Protein AF-A0A7J4FAV1-F1 (afdb_monomer_lite)

Secondary structure (DSSP, 8-state):
-HHHHHHHHHHHHHHTT--EEEEEE-SGGGHHHHHHHHHHHHHHSSSEEEEEEHHHHHHHHHHHHHSSS------

Structure (mmCIF, N/CA/C/O backbone):
data_AF-A0A7J4FAV1-F1
#
_entry.id   AF-A0A7J4FAV1-F1
#
loop_
_atom_site.group_PDB
_atom_site.id
_atom_site.type_symbol
_atom_site.label_atom_id
_atom_site.label_alt_id
_atom_site.label_comp_id
_atom_site.label_asym_id
_atom_site.label_entity_id
_atom_site.label_seq_id
_atom_site.pdbx_PDB_ins_code
_atom_site.Cartn_x
_atom_site.Cartn_y
_atom_site.Cartn_z
_atom_site.occupancy
_atom_site.B_iso_or_equiv
_atom_site.auth_seq_id
_atom_site.auth_comp_id
_atom_site.auth_asym_id
_atom_site.auth_atom_id
_atom_site.pdbx_PDB_model_num
ATOM 1 N N . MET A 1 1 ? 6.865 12.494 3.384 1.00 81.25 1 MET A N 1
ATOM 2 C CA . MET A 1 1 ? 6.128 13.138 2.266 1.00 81.25 1 MET A CA 1
ATOM 3 C C . MET A 1 1 ? 5.550 12.118 1.288 1.00 81.25 1 MET A C 1
ATOM 5 O O . MET A 1 1 ? 4.345 11.947 1.327 1.00 81.25 1 MET A O 1
ATOM 9 N N . PHE A 1 2 ? 6.337 11.412 0.456 1.00 85.94 2 PHE A N 1
ATOM 10 C CA . PHE A 1 2 ? 5.770 10.447 -0.513 1.00 85.94 2 PHE A CA 1
ATOM 11 C C . PHE A 1 2 ? 4.956 9.329 0.160 1.00 85.94 2 PHE A C 1
ATOM 13 O O . PHE A 1 2 ? 3.816 9.085 -0.212 1.00 85.94 2 PHE A O 1
ATOM 20 N N . ILE A 1 3 ? 5.518 8.698 1.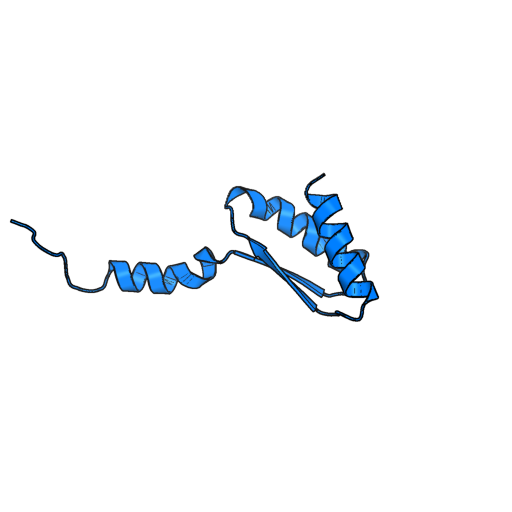197 1.00 87.94 3 ILE A N 1
ATOM 21 C CA . ILE A 1 3 ? 4.856 7.607 1.927 1.00 87.94 3 ILE A CA 1
ATOM 22 C C . ILE A 1 3 ? 3.544 8.077 2.565 1.00 87.94 3 ILE A C 1
ATOM 24 O O . ILE A 1 3 ? 2.524 7.412 2.424 1.00 87.94 3 ILE A O 1
ATOM 28 N N . ASP A 1 4 ? 3.568 9.226 3.242 1.00 92.06 4 ASP A N 1
ATOM 29 C CA . ASP A 1 4 ? 2.399 9.772 3.943 1.00 92.06 4 ASP A CA 1
ATOM 30 C C . ASP A 1 4 ? 1.285 10.151 2.972 1.00 92.06 4 ASP A C 1
ATOM 32 O O . ASP A 1 4 ? 0.133 9.803 3.200 1.00 92.06 4 ASP A O 1
ATOM 36 N N . TYR A 1 5 ? 1.640 10.771 1.843 1.00 93.00 5 TYR A N 1
ATOM 37 C CA . TYR A 1 5 ? 0.686 11.111 0.793 1.00 93.00 5 TYR A CA 1
ATOM 38 C C . TYR A 1 5 ? -0.022 9.868 0.243 1.00 93.00 5 TYR A C 1
ATOM 40 O O . TYR A 1 5 ? -1.251 9.811 0.208 1.00 93.00 5 TYR A O 1
ATOM 48 N N . VAL A 1 6 ? 0.739 8.843 -0.155 1.00 92.50 6 VAL A N 1
ATOM 49 C CA . VAL A 1 6 ? 0.153 7.615 -0.716 1.00 92.50 6 VAL A CA 1
ATOM 50 C C . VAL A 1 6 ? -0.663 6.870 0.345 1.00 92.50 6 VAL A C 1
ATOM 52 O O . VAL A 1 6 ? -1.732 6.339 0.039 1.00 92.50 6 VAL A O 1
ATOM 55 N N . PHE A 1 7 ? -0.206 6.868 1.599 1.00 95.19 7 PHE A N 1
ATOM 56 C CA . PHE A 1 7 ? -0.954 6.296 2.714 1.00 95.19 7 PHE A CA 1
ATOM 57 C C . PHE A 1 7 ? -2.291 7.012 2.939 1.00 95.19 7 PHE A C 1
ATOM 59 O O . PHE A 1 7 ? -3.314 6.343 3.074 1.00 95.19 7 PHE A O 1
ATOM 66 N N . ASP A 1 8 ? -2.316 8.346 2.928 1.00 95.25 8 ASP A N 1
ATOM 67 C CA . ASP A 1 8 ? -3.543 9.123 3.116 1.00 95.25 8 ASP A CA 1
ATOM 68 C C . ASP A 1 8 ? -4.566 8.872 2.006 1.00 95.25 8 ASP A C 1
ATOM 70 O O . ASP A 1 8 ? -5.757 8.720 2.293 1.00 95.25 8 ASP A O 1
ATOM 74 N N . VAL A 1 9 ? -4.108 8.736 0.759 1.00 95.19 9 VAL A N 1
ATOM 75 C CA . VAL A 1 9 ? -4.965 8.337 -0.367 1.00 95.19 9 VAL A CA 1
ATOM 76 C C . VAL A 1 9 ? -5.535 6.934 -0.142 1.00 95.19 9 VAL A C 1
ATOM 78 O O . VAL A 1 9 ? -6.749 6.750 -0.224 1.00 95.19 9 VAL A O 1
ATOM 81 N N . CYS A 1 10 ? -4.696 5.953 0.206 1.00 95.12 10 CYS A N 1
ATOM 82 C CA . CYS A 1 10 ? -5.149 4.581 0.466 1.00 95.12 10 CYS A CA 1
ATOM 83 C C . CYS A 1 10 ? -6.135 4.511 1.638 1.00 95.12 10 CYS A C 1
ATOM 85 O O . CYS A 1 10 ? -7.139 3.805 1.573 1.00 95.12 10 CYS A O 1
ATOM 87 N N . ARG A 1 11 ? -5.881 5.280 2.700 1.00 95.69 11 ARG A N 1
ATOM 88 C CA . ARG A 1 11 ? -6.764 5.393 3.862 1.00 95.69 11 ARG A CA 1
ATOM 89 C C . ARG A 1 11 ? -8.100 6.027 3.488 1.00 95.69 11 ARG A C 1
ATOM 91 O O . ARG A 1 11 ? -9.134 5.572 3.967 1.00 95.69 11 ARG A O 1
ATOM 98 N N . SER A 1 12 ? -8.092 7.053 2.640 1.00 96.44 12 SER A N 1
ATOM 99 C CA . SER A 1 12 ? -9.318 7.664 2.122 1.00 96.44 12 SER A CA 1
ATOM 100 C C . SER A 1 12 ? -10.149 6.642 1.341 1.00 96.44 12 SER A C 1
ATOM 1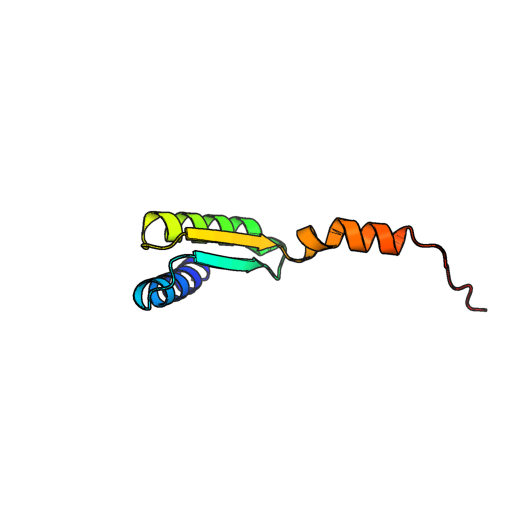02 O O . SER A 1 12 ? -11.321 6.444 1.650 1.00 96.44 12 SER A O 1
ATOM 104 N N . LEU A 1 13 ? -9.522 5.900 0.420 1.00 94.69 13 LEU A N 1
ATOM 105 C CA . LEU A 1 13 ? -10.176 4.818 -0.323 1.00 94.69 13 LEU A CA 1
ATOM 106 C C . LEU A 1 13 ? -10.768 3.760 0.621 1.00 94.69 13 LEU A C 1
ATOM 108 O O . LEU A 1 13 ? -11.943 3.420 0.502 1.00 94.69 13 LEU A O 1
ATOM 112 N N . ALA A 1 14 ? -10.013 3.311 1.623 1.00 94.75 14 ALA A N 1
ATOM 113 C CA . ALA A 1 14 ? -10.516 2.349 2.602 1.00 94.75 14 ALA A CA 1
ATOM 114 C C . ALA A 1 14 ? -11.765 2.855 3.350 1.00 94.75 14 ALA A C 1
ATOM 116 O O . ALA A 1 14 ? -12.715 2.103 3.561 1.00 94.75 14 ALA A O 1
ATOM 117 N N . ARG A 1 15 ? -11.822 4.152 3.690 1.00 94.62 15 ARG A N 1
ATOM 118 C CA . ARG A 1 15 ? -13.005 4.770 4.323 1.00 94.62 15 ARG A CA 1
ATOM 119 C C . ARG A 1 15 ? -14.228 4.821 3.406 1.00 94.62 15 ARG A C 1
ATOM 121 O O . ARG A 1 15 ? -15.345 4.858 3.913 1.00 94.62 15 ARG A O 1
ATOM 128 N N . HIS A 1 16 ? -14.029 4.808 2.091 1.00 95.19 16 HIS A N 1
ATOM 129 C CA . HIS A 1 16 ? -15.099 4.742 1.093 1.00 95.19 16 HIS A CA 1
ATOM 130 C C . HIS A 1 16 ? -15.533 3.305 0.753 1.00 95.19 16 HIS A C 1
ATOM 132 O O . HIS A 1 16 ? -16.374 3.122 -0.123 1.00 95.19 16 HIS A O 1
ATOM 138 N N . GLY A 1 17 ? -15.003 2.294 1.453 1.00 94.44 17 GLY A N 1
ATOM 139 C CA . GLY A 1 17 ? -15.404 0.893 1.301 1.00 94.44 17 GLY A CA 1
ATOM 14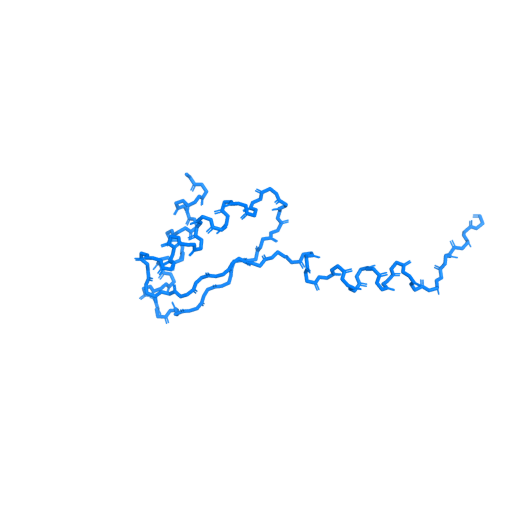0 C C . GLY A 1 17 ? -14.521 0.070 0.362 1.00 94.44 17 GLY A C 1
ATOM 141 O O . GLY A 1 17 ? -14.844 -1.086 0.103 1.00 94.44 17 GLY A O 1
ATOM 142 N N . PHE A 1 18 ? -13.409 0.623 -0.135 1.00 95.25 18 PHE A N 1
ATOM 143 C CA . PHE A 1 18 ? -12.430 -0.159 -0.890 1.00 95.25 18 PHE A CA 1
ATOM 144 C C . PHE A 1 18 ? -11.602 -1.031 0.060 1.00 95.25 18 PHE A C 1
ATOM 146 O O . PHE A 1 18 ? -10.825 -0.524 0.866 1.00 95.25 18 PHE A O 1
ATOM 153 N N . ASP A 1 19 ? -11.727 -2.346 -0.059 1.00 94.44 19 ASP A N 1
ATOM 154 C CA . ASP A 1 19 ? -11.037 -3.332 0.780 1.00 94.44 19 ASP A CA 1
ATOM 155 C C . ASP A 1 19 ? -9.751 -3.884 0.133 1.00 94.44 19 ASP A C 1
ATOM 157 O O . ASP A 1 19 ? -8.957 -4.559 0.792 1.00 94.44 19 ASP A O 1
ATOM 161 N N . ARG A 1 20 ? -9.524 -3.599 -1.157 1.00 95.00 20 ARG A N 1
ATOM 162 C CA . ARG A 1 20 ? -8.373 -4.066 -1.945 1.00 95.00 20 ARG A CA 1
ATOM 163 C C . ARG A 1 20 ? -7.815 -2.948 -2.818 1.00 95.00 20 ARG A C 1
ATOM 165 O O . ARG A 1 20 ? -8.529 -2.359 -3.625 1.00 95.00 20 ARG A O 1
ATOM 172 N N . ILE A 1 21 ? -6.520 -2.683 -2.680 1.00 94.69 21 ILE A N 1
ATOM 173 C CA . ILE A 1 21 ? -5.806 -1.589 -3.340 1.00 94.69 21 ILE A CA 1
ATOM 174 C C . ILE A 1 21 ? -4.540 -2.144 -4.002 1.00 94.69 21 ILE A C 1
ATOM 176 O O . ILE A 1 21 ? -3.748 -2.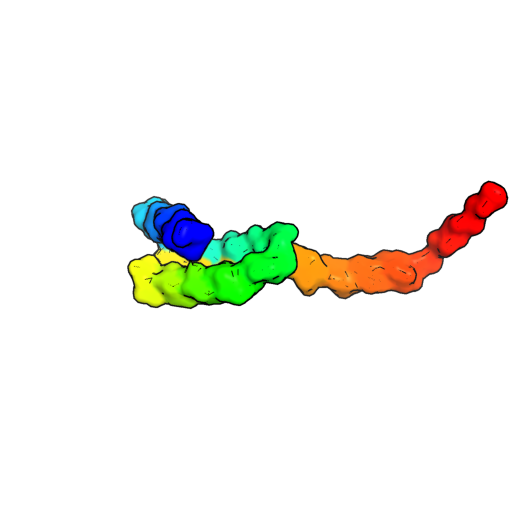852 -3.379 1.00 94.69 21 ILE A O 1
ATOM 180 N N . VAL A 1 22 ? -4.323 -1.805 -5.272 1.00 92.56 22 VAL A N 1
ATOM 181 C CA . VAL A 1 22 ? -3.094 -2.143 -6.002 1.00 92.56 22 VAL A CA 1
ATOM 182 C C . VAL A 1 22 ? -2.379 -0.855 -6.382 1.00 92.56 22 VAL A C 1
ATOM 184 O O . VAL A 1 22 ? -2.940 -0.012 -7.080 1.00 92.56 22 VAL A O 1
ATOM 187 N N . LEU A 1 23 ? -1.132 -0.701 -5.936 1.00 90.62 23 LEU A N 1
ATOM 188 C CA . LEU A 1 23 ? -0.294 0.442 -6.292 1.00 90.62 23 LEU A CA 1
ATOM 189 C C . LEU A 1 23 ? 0.590 0.082 -7.481 1.00 90.62 23 LEU A C 1
ATOM 191 O O . LEU A 1 23 ? 1.534 -0.693 -7.341 1.00 90.62 23 LEU A O 1
ATOM 195 N N . VAL A 1 24 ? 0.306 0.663 -8.645 1.00 88.06 24 VAL A N 1
ATOM 196 C CA . VAL A 1 24 ? 1.103 0.445 -9.857 1.00 88.06 24 VAL A CA 1
ATOM 197 C C . VAL A 1 24 ? 2.283 1.417 -9.884 1.00 88.06 24 VAL A C 1
ATOM 199 O O . VAL A 1 24 ? 2.126 2.624 -10.044 1.00 88.06 24 VAL A O 1
ATOM 202 N N . ASN A 1 25 ? 3.485 0.878 -9.716 1.00 84.00 25 ASN A N 1
ATOM 203 C CA . ASN A 1 25 ? 4.739 1.603 -9.761 1.00 84.00 25 ASN A CA 1
ATOM 204 C C . ASN A 1 25 ? 5.139 1.916 -11.205 1.00 84.00 25 ASN A C 1
ATOM 206 O O . ASN A 1 25 ? 5.328 0.994 -11.999 1.00 84.00 25 ASN A O 1
ATOM 210 N N . GLY A 1 26 ? 5.322 3.207 -11.494 1.00 77.19 26 GLY A N 1
ATOM 211 C CA . GLY A 1 26 ? 5.820 3.744 -12.759 1.00 77.19 26 GLY A CA 1
ATOM 212 C C . GLY A 1 26 ? 7.334 4.006 -12.810 1.00 77.19 26 GLY A C 1
ATOM 213 O O . GLY A 1 26 ? 7.871 4.226 -13.891 1.00 77.19 26 GLY A O 1
ATOM 214 N N . HIS A 1 27 ? 8.026 3.976 -11.663 1.00 79.12 27 HIS A N 1
ATOM 215 C CA . HIS A 1 27 ? 9.426 4.392 -11.544 1.00 79.12 27 HIS A CA 1
ATOM 216 C C . HIS A 1 27 ? 10.272 3.435 -10.677 1.00 79.12 27 HIS A C 1
ATOM 218 O O . HIS A 1 27 ? 9.938 3.158 -9.524 1.00 79.12 27 HIS A O 1
ATOM 224 N N . GLY A 1 28 ? 11.412 2.965 -11.199 1.00 65.81 28 GLY A N 1
ATOM 225 C CA . GLY A 1 28 ? 12.268 1.940 -10.571 1.00 65.81 28 GLY A CA 1
ATOM 226 C C . GLY A 1 28 ? 12.604 2.169 -9.097 1.00 65.81 28 GLY A C 1
ATOM 227 O O . GLY A 1 28 ? 12.464 1.265 -8.276 1.00 65.81 28 GLY A O 1
ATOM 228 N N . TRP A 1 29 ? 12.975 3.396 -8.739 1.00 74.88 29 TRP A N 1
ATOM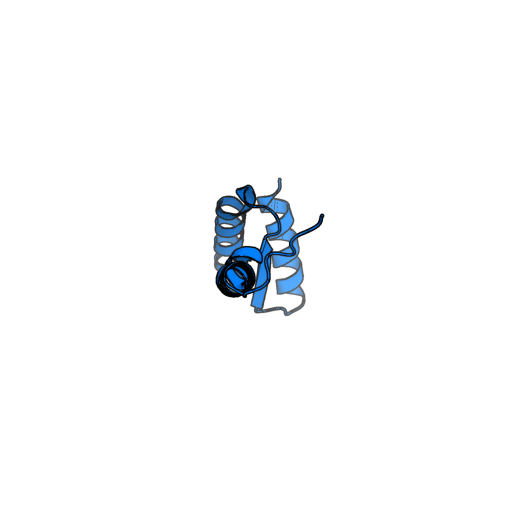 229 C CA . TRP A 1 29 ? 13.412 3.724 -7.376 1.00 74.88 29 TRP A CA 1
ATOM 230 C C . TRP A 1 29 ? 12.274 3.705 -6.336 1.00 74.88 29 TRP A C 1
ATOM 232 O O . TRP A 1 29 ? 12.524 3.642 -5.138 1.00 74.88 29 TRP A O 1
ATOM 242 N N . ASN A 1 30 ? 11.004 3.700 -6.743 1.00 81.44 30 ASN A N 1
ATOM 243 C CA . ASN A 1 30 ? 9.907 3.765 -5.775 1.00 81.44 30 ASN A CA 1
ATOM 244 C C . ASN A 1 30 ? 9.553 2.404 -5.157 1.00 81.44 30 ASN A C 1
ATOM 246 O O . ASN A 1 30 ? 8.735 2.365 -4.243 1.00 81.44 30 ASN A O 1
ATOM 250 N N . ASP A 1 31 ? 10.167 1.298 -5.596 1.00 81.75 31 ASP A N 1
ATOM 251 C CA . ASP A 1 31 ? 9.830 -0.057 -5.124 1.00 81.75 31 ASP A CA 1
ATOM 252 C C . ASP A 1 31 ? 9.981 -0.221 -3.589 1.00 81.75 31 ASP A C 1
ATOM 254 O O . ASP A 1 31 ? 9.018 -0.646 -2.944 1.00 81.75 31 ASP A O 1
ATOM 258 N N . PRO A 1 32 ? 11.089 0.201 -2.934 1.00 85.62 32 PRO A N 1
ATOM 259 C CA . PRO A 1 32 ? 11.205 0.107 -1.474 1.00 85.62 32 PRO A CA 1
ATOM 260 C C . PRO A 1 32 ? 10.205 1.006 -0.731 1.00 85.62 32 PRO A C 1
ATOM 262 O O . PRO A 1 32 ? 9.662 0.615 0.302 1.00 85.62 32 PRO A O 1
ATOM 265 N N . LEU A 1 33 ? 9.928 2.198 -1.271 1.00 87.31 33 LEU A N 1
ATOM 266 C CA . LEU A 1 33 ? 8.987 3.153 -0.681 1.00 87.31 33 LEU A CA 1
ATOM 267 C C . LEU A 1 33 ? 7.545 2.644 -0.774 1.00 87.31 33 LEU A C 1
ATOM 269 O O . LEU A 1 33 ? 6.800 2.726 0.200 1.00 87.31 33 LEU A O 1
ATOM 273 N N . LEU A 1 34 ? 7.158 2.073 -1.915 1.00 87.75 34 LEU A N 1
ATOM 274 C CA . LEU A 1 34 ? 5.832 1.496 -2.117 1.00 87.75 34 LEU A CA 1
ATOM 275 C C . LEU A 1 34 ? 5.612 0.275 -1.229 1.00 87.75 34 LEU A C 1
ATOM 277 O O . LEU A 1 34 ? 4.542 0.165 -0.642 1.00 87.75 34 LEU A O 1
ATOM 281 N N . ARG A 1 35 ? 6.624 -0.582 -1.047 1.00 88.50 35 ARG A N 1
ATOM 282 C CA . ARG A 1 35 ? 6.561 -1.695 -0.084 1.00 88.50 35 ARG A CA 1
ATOM 283 C C . ARG A 1 35 ? 6.324 -1.214 1.348 1.00 88.50 35 ARG A C 1
ATOM 285 O O . ARG A 1 35 ? 5.518 -1.805 2.067 1.00 88.50 35 ARG A O 1
ATOM 292 N N . ALA A 1 36 ? 6.997 -0.138 1.757 1.00 92.25 36 ALA A N 1
ATOM 293 C CA . ALA A 1 36 ? 6.786 0.461 3.073 1.00 92.25 36 ALA A CA 1
ATOM 294 C C . ALA A 1 36 ? 5.354 1.005 3.221 1.00 92.25 36 ALA A C 1
ATOM 296 O O . ALA A 1 36 ? 4.699 0.747 4.232 1.00 92.25 36 ALA A O 1
ATOM 297 N N . VAL A 1 37 ? 4.838 1.693 2.194 1.00 93.94 37 VAL A N 1
ATOM 298 C CA . VAL A 1 37 ? 3.453 2.188 2.181 1.00 93.94 37 VAL A CA 1
ATOM 299 C C . VAL A 1 37 ? 2.453 1.042 2.234 1.00 93.94 37 VAL A C 1
ATOM 301 O O . VAL A 1 37 ? 1.555 1.076 3.067 1.00 93.94 37 VAL A O 1
ATOM 304 N N . THR A 1 38 ? 2.591 0.018 1.391 1.00 93.62 38 THR A N 1
ATOM 305 C CA . THR A 1 38 ? 1.626 -1.088 1.335 1.00 93.62 38 THR A CA 1
ATOM 306 C C . THR A 1 38 ? 1.565 -1.845 2.652 1.00 93.62 38 THR A C 1
ATOM 308 O O . THR A 1 38 ? 0.477 -2.153 3.124 1.00 93.62 38 THR A O 1
ATOM 311 N N . HIS A 1 39 ? 2.715 -2.061 3.300 1.00 94.06 39 HIS A N 1
ATOM 312 C CA . HIS A 1 39 ? 2.756 -2.658 4.634 1.00 94.06 39 HIS A CA 1
ATOM 313 C C . HIS A 1 39 ? 2.051 -1.779 5.675 1.00 94.06 39 HIS A C 1
ATOM 315 O O . HIS A 1 39 ? 1.289 -2.281 6.500 1.00 94.06 39 HIS A O 1
ATOM 321 N N . ARG A 1 40 ? 2.266 -0.459 5.622 1.00 94.88 40 ARG A N 1
ATOM 322 C CA . ARG A 1 40 ? 1.581 0.494 6.502 1.00 94.88 40 ARG A CA 1
ATOM 323 C C . ARG A 1 40 ? 0.068 0.482 6.282 1.00 94.88 40 ARG A C 1
ATOM 325 O O . ARG A 1 40 ? -0.672 0.424 7.254 1.00 94.88 40 ARG A O 1
ATOM 332 N N . VAL A 1 41 ? -0.392 0.474 5.029 1.00 93.38 41 VAL A N 1
ATOM 333 C CA . VAL A 1 41 ? -1.821 0.397 4.684 1.00 93.38 41 VAL A CA 1
ATOM 334 C C . VAL A 1 41 ? -2.437 -0.890 5.225 1.00 93.38 41 VAL A C 1
ATOM 336 O O . VAL A 1 41 ? -3.425 -0.803 5.941 1.00 93.38 41 VAL A O 1
ATOM 339 N N . CYS A 1 42 ? -1.818 -2.051 4.992 1.00 94.06 42 CYS A N 1
ATOM 340 C CA . CYS A 1 42 ? -2.314 -3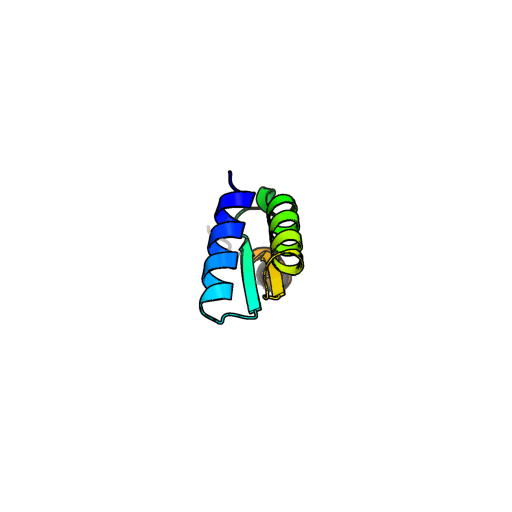.328 5.520 1.00 94.06 42 CYS A CA 1
ATOM 341 C C . CYS A 1 42 ? -2.361 -3.380 7.056 1.00 94.06 42 CYS A C 1
ATOM 343 O O . CYS A 1 42 ? -3.137 -4.147 7.618 1.00 94.06 42 CYS A O 1
ATOM 345 N N . LYS A 1 43 ? -1.504 -2.611 7.740 1.00 94.94 43 LYS A N 1
ATOM 346 C CA . LYS A 1 43 ? -1.436 -2.567 9.206 1.00 94.94 43 LYS A CA 1
ATOM 347 C C . LYS A 1 43 ? -2.416 -1.563 9.822 1.00 94.94 43 LYS A C 1
ATOM 349 O O . LYS A 1 43 ? -2.948 -1.821 10.896 1.00 94.94 43 LYS A O 1
ATOM 354 N N . GLU A 1 44 ? -2.595 -0.403 9.194 1.00 94.50 44 GLU A N 1
ATOM 355 C CA . GLU A 1 44 ? -3.282 0.757 9.788 1.00 94.50 44 GLU A CA 1
ATOM 356 C C . GLU A 1 44 ? -4.648 1.063 9.150 1.00 94.50 44 GLU A C 1
ATOM 358 O O . GLU A 1 44 ? -5.428 1.819 9.729 1.00 94.50 44 GLU A O 1
ATOM 363 N N . ALA A 1 45 ? -4.958 0.503 7.979 1.00 91.12 45 ALA A N 1
ATOM 364 C CA . ALA A 1 45 ? -6.235 0.679 7.292 1.00 91.12 45 ALA A CA 1
ATOM 365 C C . ALA A 1 45 ? -6.943 -0.675 7.095 1.00 91.12 45 ALA A C 1
ATOM 367 O O . ALA A 1 45 ? -6.280 -1.701 6.945 1.00 91.12 45 ALA A O 1
ATOM 368 N N . PRO A 1 46 ? -8.288 -0.704 7.042 1.00 91.88 46 PRO A N 1
ATOM 369 C CA . PRO A 1 46 ? -9.056 -1.924 6.791 1.00 91.88 46 PRO A CA 1
ATOM 370 C C . PRO A 1 46 ? -9.050 -2.306 5.296 1.00 91.88 46 PRO A C 1
ATOM 372 O O . PRO A 1 46 ? -10.099 -2.555 4.711 1.00 91.88 46 PRO A O 1
ATOM 375 N N . ALA A 1 47 ? -7.876 -2.306 4.659 1.00 93.69 47 ALA A N 1
ATOM 376 C CA . ALA A 1 47 ? -7.710 -2.629 3.247 1.00 93.69 47 ALA A CA 1
ATOM 377 C C . ALA A 1 47 ? -6.412 -3.407 2.999 1.00 93.69 47 ALA A C 1
ATOM 379 O O . ALA A 1 47 ? -5.356 -3.093 3.552 1.00 93.69 47 ALA A O 1
ATOM 380 N N . LEU A 1 48 ? -6.481 -4.397 2.113 1.00 93.81 48 LEU A N 1
ATOM 381 C CA . LEU A 1 48 ? -5.315 -5.095 1.586 1.00 93.81 48 LEU A CA 1
ATOM 382 C C . LEU A 1 48 ? -4.657 -4.231 0.514 1.00 93.81 48 LEU A C 1
ATOM 384 O O . LEU A 1 48 ? -5.321 -3.778 -0.415 1.00 93.81 48 LEU A O 1
ATOM 388 N N . CYS A 1 49 ? -3.347 -4.032 0.614 1.00 94.06 49 CYS A N 1
ATOM 389 C CA . CYS A 1 49 ? -2.588 -3.214 -0.320 1.00 94.06 49 CYS A CA 1
ATOM 390 C C . CYS A 1 49 ? -1.361 -3.965 -0.838 1.00 94.06 49 CYS A C 1
ATOM 392 O O . CYS A 1 49 ? -0.589 -4.516 -0.052 1.00 94.06 49 CYS A O 1
ATOM 394 N N . ALA A 1 50 ? -1.170 -3.974 -2.157 1.00 92.31 50 ALA A N 1
ATOM 395 C CA . ALA A 1 50 ? -0.033 -4.627 -2.801 1.00 92.31 50 ALA A CA 1
ATOM 396 C C . ALA A 1 50 ? 0.633 -3.709 -3.840 1.00 92.31 50 ALA A C 1
ATOM 398 O O . ALA A 1 50 ? -0.068 -3.062 -4.624 1.00 92.31 50 ALA A O 1
ATOM 399 N N . PRO A 1 51 ? 1.977 -3.648 -3.884 1.00 91.31 51 PRO A N 1
ATOM 400 C CA . PRO A 1 51 ? 2.687 -2.939 -4.931 1.00 91.31 51 PRO A CA 1
ATOM 401 C C . PRO A 1 51 ? 2.847 -3.838 -6.160 1.00 91.31 51 PRO A C 1
ATOM 403 O O . PRO A 1 51 ? 3.219 -5.007 -6.063 1.00 91.31 51 PRO A O 1
ATOM 406 N N . VAL A 1 52 ? 2.625 -3.265 -7.334 1.00 87.44 52 VAL A N 1
ATOM 407 C CA . VAL A 1 52 ? 2.856 -3.886 -8.636 1.00 87.44 52 VAL A CA 1
ATOM 408 C C . VAL A 1 52 ? 3.823 -3.011 -9.403 1.00 87.44 52 VAL A C 1
ATOM 410 O O . VAL A 1 52 ? 3.663 -1.804 -9.444 1.00 87.44 52 VAL A O 1
ATOM 413 N N . THR A 1 53 ? 4.826 -3.600 -10.037 1.00 82.75 53 THR A N 1
ATOM 414 C CA . THR A 1 53 ? 5.726 -2.866 -10.928 1.00 82.75 53 THR A CA 1
ATOM 415 C C . THR A 1 53 ? 5.416 -3.255 -12.361 1.00 82.75 53 THR A C 1
ATOM 417 O O . THR A 1 53 ? 5.634 -4.410 -12.720 1.00 82.75 53 THR A O 1
ATOM 420 N N . TYR A 1 54 ? 4.896 -2.322 -13.167 1.00 76.62 54 TYR A N 1
ATOM 421 C CA . TYR A 1 54 ? 4.287 -2.694 -14.448 1.00 76.62 54 TYR A CA 1
ATOM 422 C C . TYR A 1 54 ? 5.290 -3.372 -15.392 1.00 76.62 54 TYR A C 1
ATOM 424 O O . TYR A 1 54 ? 4.982 -4.428 -15.923 1.00 76.62 54 TYR A O 1
ATOM 432 N N . TRP A 1 55 ? 6.525 -2.871 -15.524 1.00 70.00 55 TRP A N 1
ATOM 433 C CA . TRP A 1 55 ? 7.527 -3.488 -16.411 1.00 70.00 55 TRP A CA 1
ATOM 434 C C . TRP A 1 55 ? 7.993 -4.871 -15.945 1.00 70.00 55 TRP A C 1
ATOM 436 O O . TRP A 1 55 ? 8.441 -5.650 -16.774 1.00 70.00 55 TRP A O 1
ATOM 446 N N . ARG A 1 56 ? 7.832 -5.231 -14.661 1.00 65.56 56 ARG A N 1
ATOM 447 C CA . ARG A 1 56 ? 8.076 -6.610 -14.196 1.00 65.56 56 ARG A CA 1
ATOM 448 C C . ARG A 1 56 ? 6.991 -7.588 -14.656 1.00 65.56 56 ARG A C 1
ATOM 450 O O . ARG A 1 56 ? 7.231 -8.783 -14.629 1.00 65.56 56 ARG A O 1
ATOM 457 N N . MET A 1 57 ? 5.818 -7.099 -15.061 1.00 64.25 57 MET A N 1
ATOM 458 C CA . MET A 1 57 ? 4.747 -7.925 -15.637 1.00 64.25 57 MET A CA 1
ATOM 459 C C . MET A 1 57 ? 4.870 -8.074 -17.155 1.00 64.25 57 MET A C 1
ATOM 461 O O . MET A 1 57 ? 4.276 -8.978 -17.728 1.00 64.25 57 MET A O 1
ATOM 465 N N . VAL A 1 58 ? 5.615 -7.176 -17.808 1.00 63.97 58 VAL A N 1
ATOM 466 C CA . VAL A 1 58 ? 5.815 -7.183 -19.265 1.00 63.97 58 VAL A CA 1
ATOM 467 C C . VAL A 1 58 ? 7.210 -7.681 -19.648 1.00 63.97 58 VAL A C 1
ATOM 469 O O . VAL A 1 58 ? 7.483 -7.771 -20.835 1.00 63.97 58 VAL A O 1
ATOM 472 N N . ASP A 1 59 ? 8.091 -8.010 -18.694 1.00 62.22 59 ASP A N 1
ATOM 473 C CA . ASP A 1 59 ? 9.460 -8.473 -18.985 1.00 62.22 59 ASP A CA 1
ATOM 474 C C . ASP A 1 59 ? 9.447 -9.705 -19.896 1.00 62.22 59 ASP A C 1
ATOM 476 O O . ASP A 1 59 ? 10.137 -9.735 -20.909 1.00 62.22 59 ASP A O 1
ATOM 480 N N . ASP A 1 60 ? 8.562 -10.661 -19.620 1.00 60.66 60 ASP A N 1
ATOM 481 C CA . ASP A 1 60 ? 8.412 -11.891 -20.401 1.00 60.66 60 ASP A CA 1
ATOM 482 C C . ASP A 1 60 ? 7.973 -11.596 -21.848 1.00 60.66 60 ASP A C 1
ATOM 484 O O . ASP A 1 60 ? 8.495 -12.165 -22.808 1.00 60.66 60 ASP A O 1
ATOM 488 N N . VAL A 1 61 ? 7.049 -10.642 -22.018 1.00 62.19 61 VAL A N 1
ATOM 489 C CA . VAL A 1 61 ? 6.548 -10.189 -23.326 1.00 62.19 61 VAL A CA 1
ATOM 490 C C . VAL A 1 61 ? 7.603 -9.357 -24.058 1.00 62.19 61 VAL A C 1
ATOM 492 O O . VAL A 1 61 ? 7.789 -9.517 -25.261 1.00 62.19 61 VAL A O 1
ATOM 495 N N . ALA A 1 62 ? 8.330 -8.494 -23.349 1.00 58.88 62 ALA A N 1
ATOM 496 C CA . ALA A 1 62 ? 9.403 -7.672 -23.894 1.00 58.88 62 ALA A CA 1
ATOM 497 C C . ALA A 1 62 ? 10.601 -8.527 -24.325 1.00 58.88 62 ALA A C 1
ATOM 499 O O . ALA A 1 62 ? 11.182 -8.277 -25.380 1.00 58.88 62 ALA A O 1
ATOM 500 N N . ARG A 1 63 ? 10.941 -9.571 -23.560 1.00 57.78 63 ARG A N 1
ATOM 501 C CA . ARG A 1 63 ? 11.936 -10.581 -23.938 1.00 57.78 63 ARG A CA 1
ATOM 502 C C . ARG A 1 63 ? 11.470 -11.392 -25.142 1.00 57.78 63 ARG A C 1
ATOM 504 O O . ARG A 1 63 ? 12.239 -11.524 -26.086 1.00 57.78 63 ARG A O 1
ATOM 511 N N . GLY A 1 64 ? 10.210 -11.829 -25.167 1.00 57.47 64 GLY A N 1
ATOM 512 C CA . GLY A 1 64 ? 9.623 -12.512 -26.325 1.00 57.47 64 GLY A CA 1
ATOM 513 C C . GLY A 1 64 ? 9.595 -11.652 -27.596 1.00 57.47 64 GLY A C 1
ATOM 514 O O . GLY A 1 64 ? 9.875 -12.152 -28.680 1.00 57.47 64 GLY A O 1
ATOM 515 N N . LEU A 1 65 ? 9.340 -10.344 -27.477 1.00 57.47 65 LEU A N 1
ATOM 516 C CA . LEU A 1 65 ? 9.445 -9.376 -28.578 1.00 57.47 65 LEU A CA 1
ATOM 517 C C . LEU A 1 65 ? 10.895 -9.171 -29.029 1.00 57.47 65 LEU A C 1
ATOM 519 O O . LEU A 1 65 ? 11.149 -9.060 -30.226 1.00 57.47 65 LEU A O 1
ATOM 523 N N . ARG A 1 66 ? 11.848 -9.152 -28.090 1.00 52.97 66 ARG A N 1
ATOM 524 C CA . ARG A 1 66 ? 13.284 -9.020 -28.384 1.00 52.97 66 ARG A CA 1
ATOM 525 C C . ARG A 1 66 ? 13.865 -10.274 -29.048 1.00 52.97 66 ARG A C 1
ATOM 527 O O . ARG A 1 66 ? 14.819 -10.161 -29.810 1.00 52.97 66 ARG A O 1
ATOM 534 N N . GLU A 1 67 ? 13.283 -11.441 -28.780 1.00 55.31 67 GLU A N 1
ATOM 535 C CA . GLU A 1 67 ? 13.613 -12.723 -29.419 1.00 55.31 67 GLU A CA 1
ATOM 536 C C . GLU A 1 67 ? 12.788 -13.001 -30.695 1.00 55.31 67 GLU A C 1
ATOM 538 O O . GLU A 1 67 ? 13.065 -13.964 -31.414 1.00 55.31 67 GLU A O 1
ATOM 543 N N . SER A 1 68 ? 11.807 -12.154 -31.033 1.00 45.84 68 SER A N 1
ATOM 544 C CA . SER A 1 68 ? 10.983 -12.328 -32.231 1.00 45.84 68 SER A CA 1
ATOM 545 C C . SER A 1 68 ? 11.705 -11.834 -33.492 1.00 45.84 68 SER A C 1
ATOM 547 O O . SER A 1 68 ? 12.178 -10.700 -33.586 1.00 45.84 68 SER A O 1
ATOM 549 N N . ARG A 1 69 ? 11.810 -12.733 -34.479 1.00 47.12 69 ARG A N 1
ATOM 550 C CA . ARG A 1 69 ? 12.522 -12.574 -35.756 1.00 47.12 69 ARG A CA 1
ATOM 551 C C . ARG A 1 69 ? 11.932 -11.453 -36.615 1.00 47.12 69 ARG A C 1
ATOM 553 O O . ARG A 1 69 ? 11.010 -11.703 -37.380 1.00 47.12 69 ARG A O 1
ATOM 560 N N . CYS A 1 70 ? 12.542 -10.274 -36.573 1.00 51.34 70 CYS A N 1
ATOM 561 C CA . CYS A 1 70 ? 12.810 -9.454 -37.761 1.00 51.34 70 CYS A CA 1
ATOM 562 C C . CYS A 1 70 ? 13.769 -8.309 -37.390 1.00 51.34 70 CYS A C 1
ATOM 564 O O . CYS A 1 70 ? 13.315 -7.235 -36.995 1.00 51.34 70 CYS A O 1
ATOM 566 N N . PRO A 1 71 ? 15.098 -8.483 -37.526 1.00 48.00 71 PRO A N 1
ATOM 567 C CA . PRO A 1 71 ? 15.987 -7.337 -37.595 1.00 48.00 71 PRO A CA 1
ATOM 568 C C . PRO A 1 71 ? 15.735 -6.677 -38.952 1.00 48.00 71 PRO A C 1
ATOM 570 O O . PRO A 1 71 ? 16.139 -7.199 -39.990 1.00 48.00 71 PRO A O 1
ATOM 573 N N . GLY A 1 72 ? 14.997 -5.568 -38.955 1.00 44.56 72 GLY A N 1
ATOM 574 C CA . GLY A 1 72 ? 14.852 -4.726 -40.135 1.00 44.56 72 GLY A CA 1
ATOM 575 C C . GLY A 1 72 ? 16.231 -4.236 -40.565 1.00 44.56 72 GLY A C 1
ATOM 576 O O . GLY A 1 72 ? 16.823 -3.383 -39.912 1.00 44.56 72 GLY A O 1
ATOM 577 N N . HIS A 1 73 ? 16.752 -4.819 -41.640 1.00 43.41 73 HIS A N 1
ATOM 578 C CA . HIS A 1 73 ? 17.909 -4.324 -42.366 1.00 43.41 73 HIS A CA 1
ATOM 579 C C . HIS A 1 73 ? 17.443 -3.079 -43.134 1.00 43.41 73 HIS A C 1
ATOM 581 O O . HIS A 1 73 ? 16.740 -3.195 -44.136 1.00 43.41 73 HIS A O 1
ATOM 587 N N . GLY A 1 74 ? 17.745 -1.894 -42.604 1.00 48.38 74 GLY A N 1
ATOM 588 C CA . GLY A 1 74 ? 17.620 -0.632 -43.326 1.00 48.38 74 GLY A CA 1
ATOM 589 C C . GLY A 1 74 ? 18.921 -0.368 -44.071 1.00 48.38 74 GLY A C 1
ATOM 590 O O . GLY A 1 74 ? 19.975 -0.326 -43.439 1.00 48.38 74 GLY A O 1
ATOM 591 N N . SER A 1 75 ? 18.822 -0.291 -45.398 1.00 40.03 75 SER A N 1
ATOM 592 C CA . SER A 1 75 ? 19.879 0.159 -46.311 1.00 40.03 75 SER A CA 1
ATOM 593 C C . SER A 1 75 ? 20.390 1.558 -45.981 1.00 40.03 75 SER A C 1
ATOM 595 O O . SER A 1 75 ? 19.615 2.341 -45.387 1.00 40.03 75 SER A O 1
#

Sequence (75 aa):
MFIDYVFDVCRSLARHGFDRIVLVNGHGWNDPLLRAVTHRVCKEAPALCAPVTYWRMVDDVARGLRESRCPGHGS

Foldseek 3Di:
DVLVVVLVVLQVCLVVPAQEEEAEDPDDVCVVSQVVSQVCCVVPGNHHYDYDHVVVVCVVVVVVVVVDDDPPDDD

Radius of gyration: 17.77 Å; chains: 1; bounding box: 35×26×56 Å

pLDDT: mean 80.28, std 17.18, range [40.03, 96.44]